Protein AF-A0A9X1ZVC3-F1 (afdb_monomer_lite)

Foldseek 3Di:
DKKKKKKDFDADPVRHTFWMKIWIWDDDPDQKIKIWIWTGTDPPPPPDTPPGDIDMDSDPVVVLVVSLVPHPDPVSVPIDMDMDDDD

Secondary structure (DSSP, 8-state):
-EEEEEEEEEE-TTS-EEEEEEEEEEEETTTEEEEEEEEEE-TTS--------EEEES-HHHHHHHHHHH--SS-TT--EEEEEE--

Radius of gyration: 13.53 Å; chains: 1; bounding box: 32×22×37 Å

Sequence (87 aa):
MNIWIGKIKGHNADGEYIGTYRAVISKEGHFLFKMTLHFDGTNNSSNKPYKKVEFISSNVDVLKRKFRMSLPTKEKEKILWIKKSLN

Organism: NCBI:txid2917993

pLDDT: mean 79.61, std 12.92, range [42.0, 92.62]

Structure (mmCIF, N/CA/C/O backbone):
data_AF-A0A9X1ZVC3-F1
#
_entry.id   AF-A0A9X1ZVC3-F1
#
loop_
_atom_site.group_PDB
_atom_site.id
_atom_site.type_symbol
_atom_site.label_atom_id
_atom_site.label_alt_id
_atom_site.label_comp_id
_atom_site.label_asym_id
_atom_site.label_entity_id
_atom_site.label_seq_id
_atom_site.pdbx_PDB_ins_code
_atom_site.Cartn_x
_atom_site.Cartn_y
_atom_site.Cartn_z
_atom_site.occupancy
_atom_site.B_iso_or_equiv
_atom_site.auth_seq_id
_atom_site.auth_comp_id
_atom_site.auth_asym_id
_atom_site.auth_atom_id
_atom_site.pdbx_PDB_model_num
ATOM 1 N N . MET A 1 1 ? -10.546 -7.331 13.896 1.00 73.62 1 MET A N 1
ATOM 2 C CA . MET A 1 1 ? -9.969 -6.062 13.377 1.00 73.62 1 MET A CA 1
ATOM 3 C C . MET A 1 1 ? -10.014 -6.019 11.845 1.00 73.62 1 MET A C 1
ATOM 5 O O . MET A 1 1 ? -9.568 -6.962 11.206 1.00 73.62 1 MET A O 1
ATOM 9 N N . ASN A 1 2 ? -10.539 -4.944 11.239 1.00 81.75 2 ASN A N 1
ATOM 10 C CA . ASN A 1 2 ? -10.549 -4.787 9.774 1.00 81.75 2 ASN A CA 1
ATOM 11 C C . ASN A 1 2 ? -9.214 -4.212 9.274 1.00 81.75 2 ASN A C 1
ATOM 13 O O . ASN A 1 2 ? -8.778 -3.167 9.762 1.00 81.75 2 ASN A O 1
ATOM 17 N N . ILE A 1 3 ? -8.602 -4.868 8.286 1.00 89.19 3 ILE A N 1
ATOM 18 C CA . ILE A 1 3 ? -7.386 -4.414 7.599 1.00 89.19 3 ILE A CA 1
ATOM 19 C C . ILE A 1 3 ? -7.645 -4.362 6.093 1.00 89.19 3 ILE A C 1
ATOM 21 O O . ILE A 1 3 ? -8.228 -5.285 5.528 1.00 89.19 3 ILE A O 1
ATOM 25 N N . TRP A 1 4 ? -7.168 -3.314 5.425 1.00 92.12 4 TRP A N 1
ATOM 26 C CA . TRP A 1 4 ? -7.147 -3.231 3.965 1.00 92.12 4 TRP A CA 1
ATOM 27 C C . TRP A 1 4 ? -5.715 -3.335 3.464 1.00 92.12 4 TRP A C 1
ATOM 29 O O . TRP A 1 4 ? -4.831 -2.627 3.940 1.00 92.12 4 TRP A O 1
ATOM 39 N N . ILE A 1 5 ? -5.484 -4.214 2.495 1.00 91.31 5 ILE A N 1
ATOM 40 C CA . ILE A 1 5 ? -4.167 -4.434 1.902 1.00 91.31 5 ILE A CA 1
ATOM 41 C C . ILE A 1 5 ? -4.245 -4.071 0.425 1.00 91.31 5 ILE A C 1
ATOM 43 O O . ILE A 1 5 ? -4.980 -4.716 -0.318 1.00 91.31 5 ILE A O 1
ATOM 47 N N . GLY A 1 6 ? -3.492 -3.055 0.018 1.00 90.19 6 GLY A N 1
ATOM 48 C CA . GLY A 1 6 ? -3.295 -2.669 -1.377 1.00 90.19 6 GLY A CA 1
ATOM 49 C C . GLY A 1 6 ? -1.962 -3.211 -1.879 1.00 90.19 6 GLY A 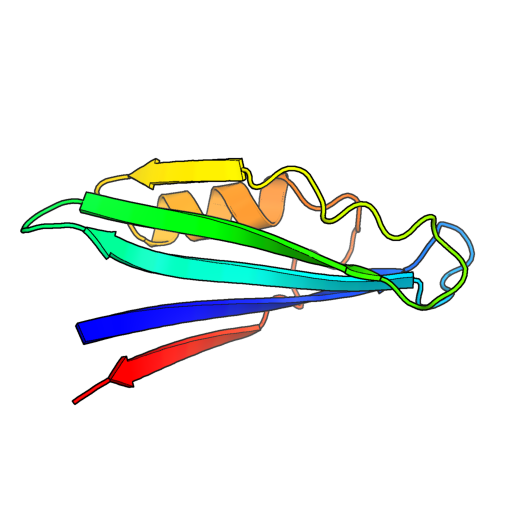C 1
ATOM 50 O O . GLY A 1 6 ? -0.959 -3.086 -1.175 1.00 90.19 6 GLY A O 1
ATOM 51 N N . LYS A 1 7 ? -1.928 -3.817 -3.067 1.00 89.19 7 LYS A N 1
ATOM 52 C CA . LYS A 1 7 ? -0.681 -4.271 -3.706 1.00 89.19 7 LYS A CA 1
ATOM 53 C C . LYS A 1 7 ? -0.625 -3.853 -5.168 1.00 89.19 7 LYS A C 1
ATOM 55 O O . LYS A 1 7 ? -1.651 -3.854 -5.845 1.00 89.19 7 LYS A O 1
ATOM 60 N N . ILE A 1 8 ? 0.577 -3.542 -5.643 1.00 87.94 8 ILE A N 1
ATOM 61 C CA . ILE A 1 8 ? 0.853 -3.267 -7.054 1.00 87.94 8 ILE A CA 1
ATOM 62 C C . ILE A 1 8 ? 2.309 -3.600 -7.389 1.00 87.94 8 ILE A C 1
ATOM 64 O O . ILE A 1 8 ? 3.215 -3.321 -6.602 1.00 87.94 8 ILE A O 1
ATOM 68 N N . LYS A 1 9 ? 2.527 -4.197 -8.562 1.00 86.19 9 LYS A N 1
ATOM 69 C CA . LYS A 1 9 ? 3.867 -4.446 -9.096 1.00 86.19 9 LYS A CA 1
ATOM 70 C C . LYS A 1 9 ? 4.489 -3.125 -9.554 1.00 86.19 9 LYS A C 1
ATOM 72 O O . LYS A 1 9 ? 3.849 -2.340 -10.246 1.00 86.19 9 LYS A O 1
ATOM 77 N N . GLY A 1 10 ? 5.711 -2.868 -9.121 1.00 82.31 10 GLY A N 1
ATOM 78 C CA . GLY A 1 10 ? 6.551 -1.787 -9.605 1.00 82.31 10 GLY A CA 1
ATOM 79 C C . GLY A 1 10 ? 7.356 -2.253 -10.807 1.00 82.31 10 GLY A C 1
ATOM 80 O O . GLY A 1 10 ? 7.912 -3.352 -10.790 1.00 82.31 10 GLY A O 1
ATOM 81 N N . HIS A 1 11 ? 7.444 -1.388 -11.810 1.00 81.81 11 HIS A N 1
ATOM 82 C CA . HIS A 1 11 ? 8.285 -1.577 -12.984 1.00 81.81 11 HIS A CA 1
ATOM 83 C C . HIS A 1 11 ? 9.197 -0.352 -13.149 1.00 81.81 11 HIS A C 1
ATOM 85 O O . HIS A 1 11 ? 8.798 0.754 -12.761 1.00 81.81 11 HIS A O 1
ATOM 91 N N . ASN A 1 12 ? 10.414 -0.537 -13.665 1.00 80.56 12 ASN A N 1
ATOM 92 C CA . ASN A 1 12 ? 11.287 0.577 -14.054 1.00 80.56 12 ASN A CA 1
ATOM 93 C C . ASN A 1 12 ? 10.795 1.228 -15.365 1.00 80.56 12 ASN A C 1
ATOM 95 O O . ASN A 1 12 ? 9.739 0.875 -15.895 1.00 80.56 12 ASN A O 1
ATOM 99 N N . ALA A 1 13 ? 11.539 2.217 -15.868 1.00 79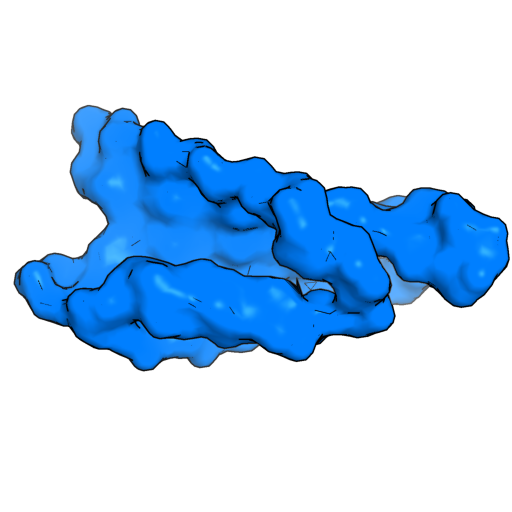.25 13 ALA A N 1
ATOM 100 C CA . ALA A 1 13 ? 11.203 2.907 -17.114 1.00 79.25 13 ALA A CA 1
ATOM 101 C C . ALA A 1 13 ? 11.193 1.967 -18.334 1.00 79.25 13 ALA A C 1
ATOM 103 O O . ALA A 1 13 ? 10.391 2.172 -19.243 1.00 79.25 13 ALA A O 1
ATOM 104 N N . ASP A 1 14 ? 12.016 0.917 -18.301 1.00 82.50 14 ASP A N 1
ATOM 105 C CA . ASP A 1 14 ? 12.145 -0.095 -19.354 1.00 82.50 14 ASP A CA 1
ATOM 106 C C . ASP A 1 14 ? 11.074 -1.201 -19.256 1.00 82.50 14 ASP A C 1
ATOM 108 O O . ASP A 1 14 ? 11.000 -2.090 -20.101 1.00 82.50 14 ASP A O 1
ATOM 112 N N . GLY A 1 15 ? 10.199 -1.139 -18.244 1.00 79.19 15 GLY A N 1
ATOM 113 C CA . GLY A 1 15 ? 9.115 -2.100 -18.026 1.00 79.19 15 GLY A CA 1
ATOM 114 C C . GLY A 1 15 ? 9.526 -3.362 -17.262 1.00 79.19 15 GLY A C 1
ATOM 115 O O . GLY A 1 15 ? 8.695 -4.247 -17.056 1.00 79.19 15 GLY A O 1
ATOM 116 N N . GLU A 1 16 ? 10.767 -3.449 -16.791 1.00 84.06 16 GLU A N 1
ATOM 117 C CA . GLU A 1 16 ? 11.246 -4.568 -15.985 1.00 84.06 16 GLU A CA 1
ATOM 118 C C . GLU A 1 16 ? 10.693 -4.492 -14.564 1.00 84.06 16 GLU A C 1
ATOM 120 O O . GLU A 1 16 ? 10.608 -3.425 -13.952 1.00 84.06 16 GLU A O 1
ATOM 125 N N . TYR A 1 17 ? 10.326 -5.647 -14.015 1.00 83.88 17 TYR A N 1
ATOM 126 C CA . TYR A 1 17 ? 9.814 -5.747 -12.655 1.00 83.88 17 TYR A CA 1
ATOM 127 C C . TYR A 1 17 ? 10.909 -5.431 -11.628 1.00 83.88 17 TYR A C 1
ATOM 129 O O . TYR A 1 17 ? 11.939 -6.098 -11.592 1.00 83.88 17 TYR A O 1
ATOM 137 N N . ILE A 1 18 ? 10.651 -4.450 -10.760 1.00 83.12 18 ILE A N 1
ATOM 138 C CA . ILE A 1 18 ? 11.603 -4.003 -9.725 1.00 83.12 18 ILE A CA 1
ATOM 139 C C . ILE A 1 18 ? 11.184 -4.370 -8.300 1.00 83.12 18 ILE A C 1
ATOM 141 O O . ILE A 1 18 ? 11.956 -4.191 -7.360 1.00 83.12 18 ILE A O 1
ATOM 145 N N . GLY A 1 19 ? 9.951 -4.839 -8.110 1.00 85.06 19 GLY A N 1
ATOM 146 C CA . GLY A 1 19 ? 9.423 -5.143 -6.785 1.00 85.06 19 GLY A CA 1
ATOM 147 C C . GLY A 1 19 ? 7.930 -4.895 -6.659 1.00 85.06 19 GLY A C 1
ATOM 148 O O . GLY A 1 19 ? 7.250 -4.544 -7.617 1.00 85.06 19 GLY A O 1
ATOM 149 N N . THR A 1 20 ? 7.392 -5.062 -5.458 1.00 86.19 20 THR A N 1
ATOM 150 C CA . THR A 1 20 ? 5.971 -4.852 -5.172 1.00 86.19 20 THR A CA 1
ATOM 151 C C . THR A 1 20 ? 5.788 -3.754 -4.133 1.00 86.19 20 THR A C 1
ATOM 153 O O . THR A 1 20 ? 6.281 -3.844 -3.009 1.00 86.19 20 THR A O 1
ATOM 156 N N . TYR A 1 21 ? 5.004 -2.733 -4.479 1.00 85.69 21 TYR A N 1
ATOM 157 C CA . TYR A 1 21 ? 4.511 -1.760 -3.511 1.00 85.69 21 TYR A CA 1
ATOM 158 C C . TYR A 1 21 ? 3.313 -2.340 -2.764 1.00 85.69 21 TYR A C 1
ATOM 160 O O . TYR A 1 21 ? 2.375 -2.876 -3.364 1.00 85.69 21 TYR A O 1
ATOM 168 N N . ARG A 1 22 ? 3.318 -2.191 -1.442 1.00 87.88 22 ARG A N 1
ATOM 169 C CA . ARG A 1 22 ? 2.270 -2.672 -0.549 1.00 87.88 22 ARG A CA 1
ATOM 170 C C . ARG A 1 22 ? 1.833 -1.565 0.404 1.00 87.88 22 ARG A C 1
ATOM 172 O O . ARG A 1 22 ? 2.653 -0.982 1.103 1.00 87.88 22 ARG A O 1
ATOM 179 N N . ALA A 1 23 ? 0.529 -1.336 0.486 1.00 90.00 23 ALA A N 1
ATOM 180 C CA . ALA A 1 23 ? -0.101 -0.493 1.493 1.00 90.00 23 ALA A CA 1
ATOM 181 C C . ALA A 1 23 ? -0.904 -1.357 2.465 1.00 90.00 23 ALA A C 1
ATOM 183 O O . ALA A 1 23 ? -1.653 -2.239 2.041 1.00 90.00 23 ALA A O 1
ATOM 184 N N . VAL A 1 24 ? -0.771 -1.101 3.762 1.00 91.25 24 VAL A N 1
ATOM 185 C CA . VAL A 1 24 ? -1.569 -1.745 4.810 1.00 91.25 24 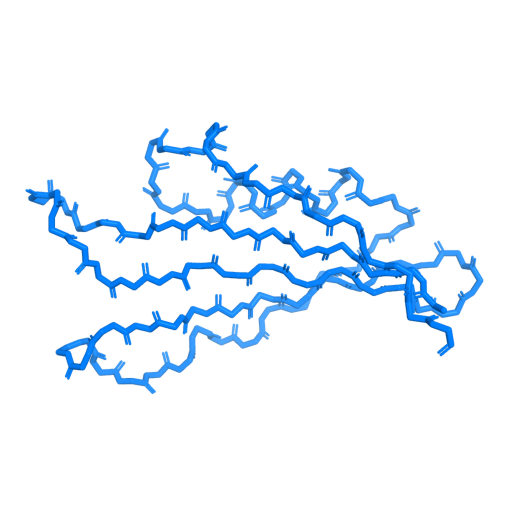VAL A CA 1
ATOM 186 C C . VAL A 1 24 ? -2.297 -0.664 5.587 1.00 91.25 24 VAL A C 1
ATOM 188 O O . VAL A 1 24 ? -1.651 0.169 6.211 1.00 91.25 24 VAL A O 1
ATOM 191 N N . ILE A 1 25 ? -3.626 -0.673 5.542 1.00 92.62 25 ILE A N 1
ATOM 192 C CA . ILE A 1 25 ? -4.485 0.223 6.315 1.00 92.62 25 ILE A CA 1
ATOM 193 C C . ILE A 1 25 ? -5.080 -0.576 7.468 1.00 92.62 25 ILE A C 1
ATOM 195 O O . ILE A 1 25 ? -5.814 -1.536 7.236 1.00 92.62 25 ILE A O 1
ATOM 199 N N . SER A 1 26 ? -4.794 -0.170 8.697 1.00 91.56 26 SER A N 1
ATOM 200 C CA . SER A 1 26 ? -5.377 -0.728 9.916 1.00 91.56 26 SER A CA 1
ATOM 201 C C . SER A 1 26 ? -6.209 0.327 10.631 1.00 91.56 26 SER A C 1
ATOM 203 O O . SER A 1 26 ? -5.877 1.512 10.604 1.00 91.56 26 SER A O 1
ATOM 205 N N . LYS A 1 27 ? -7.289 -0.096 11.290 1.00 89.06 27 LYS A N 1
ATOM 206 C CA . LYS A 1 27 ? -8.028 0.785 12.198 1.00 89.06 27 LYS A CA 1
ATOM 207 C C . LYS A 1 27 ? -7.165 1.081 13.431 1.00 89.06 27 LYS A C 1
ATOM 209 O O . LYS A 1 27 ? -6.630 0.152 14.028 1.00 89.06 27 LYS A O 1
ATOM 214 N N . GLU A 1 28 ? -7.041 2.351 13.793 1.00 84.06 28 GLU A N 1
ATOM 215 C CA . GLU A 1 28 ? -6.329 2.831 14.978 1.00 84.06 28 GLU A CA 1
ATOM 216 C C . GLU A 1 28 ? -7.344 3.570 15.868 1.00 84.06 28 GLU A C 1
ATOM 218 O O . GLU A 1 28 ? -7.840 4.646 15.535 1.00 84.06 28 GLU A O 1
ATOM 223 N N . GLY A 1 29 ? -7.750 2.934 16.970 1.00 80.12 29 GLY A N 1
ATOM 224 C CA . GLY A 1 29 ? -8.808 3.446 17.846 1.00 80.12 29 GLY A CA 1
ATOM 225 C C . GLY A 1 29 ? -10.209 3.431 17.215 1.00 80.12 29 GLY A C 1
ATOM 226 O O . GLY A 1 29 ? -10.547 2.574 16.394 1.00 80.12 29 GLY A O 1
ATOM 227 N N . HIS A 1 30 ? -11.065 4.369 17.634 1.00 77.38 30 HIS A N 1
ATOM 228 C CA . HIS A 1 30 ? -12.480 4.381 17.241 1.00 77.38 30 HIS A CA 1
ATOM 229 C C . HIS A 1 30 ? -12.736 4.984 15.854 1.00 77.38 30 HIS A C 1
ATOM 231 O O . HIS A 1 30 ? -13.575 4.449 15.123 1.00 77.38 30 HIS A O 1
ATOM 237 N N . PHE A 1 31 ? -11.997 6.034 15.478 1.00 78.94 31 PHE A N 1
ATOM 238 C CA . PHE A 1 31 ? -12.314 6.877 14.316 1.00 78.94 31 PHE A CA 1
ATOM 239 C C . PHE A 1 31 ? -11.177 7.055 13.311 1.00 78.94 31 PHE A C 1
ATOM 241 O O . PHE A 1 31 ? -11.390 7.692 12.283 1.00 78.94 31 PHE A O 1
ATOM 248 N N . LEU A 1 32 ? -9.984 6.526 13.582 1.00 88.50 32 LEU A N 1
ATOM 249 C CA . LEU A 1 32 ? -8.825 6.738 12.725 1.00 88.50 32 LEU A CA 1
ATOM 250 C C . LEU A 1 32 ? -8.395 5.446 12.042 1.00 88.50 32 LEU A C 1
ATOM 252 O O . LEU A 1 32 ? -8.594 4.329 12.524 1.00 88.50 32 LEU A O 1
ATOM 256 N N . PHE A 1 33 ? -7.801 5.629 10.876 1.00 90.81 33 PHE A N 1
ATOM 257 C CA . PHE A 1 33 ? -7.137 4.599 10.112 1.00 90.81 33 PHE A CA 1
ATOM 258 C C . PHE A 1 33 ? -5.700 5.034 9.884 1.00 90.81 33 PHE A C 1
ATOM 260 O O . PHE A 1 33 ? -5.431 6.179 9.512 1.00 90.81 33 PHE A O 1
ATOM 267 N N . LYS A 1 34 ? -4.791 4.088 10.069 1.00 91.12 34 LYS A N 1
ATOM 268 C CA . LYS A 1 34 ? -3.367 4.247 9.829 1.00 91.12 34 LYS A CA 1
ATOM 269 C C . LYS A 1 34 ? -2.977 3.426 8.621 1.00 91.12 34 LYS A C 1
ATOM 271 O O . LYS A 1 34 ? -3.208 2.220 8.590 1.00 91.12 34 LYS A O 1
ATOM 276 N N . MET A 1 35 ? -2.385 4.071 7.627 1.00 91.81 35 MET A N 1
ATOM 277 C CA . MET A 1 35 ? -1.792 3.417 6.472 1.00 91.81 35 MET A CA 1
ATOM 278 C C . MET A 1 35 ? -0.280 3.362 6.625 1.00 91.81 35 MET A C 1
ATOM 280 O O . MET A 1 35 ? 0.350 4.395 6.826 1.00 91.81 35 MET A O 1
ATOM 284 N N . THR A 1 36 ? 0.293 2.176 6.455 1.00 89.62 36 THR A N 1
ATOM 285 C CA . THR A 1 36 ? 1.739 1.963 6.365 1.00 89.62 36 THR A CA 1
ATOM 286 C C . THR A 1 36 ? 2.096 1.513 4.954 1.00 89.62 36 THR A C 1
ATOM 288 O O . THR A 1 36 ? 1.475 0.587 4.421 1.00 89.62 36 THR A O 1
ATOM 291 N N . LEU A 1 37 ? 3.078 2.176 4.344 1.00 86.56 37 LEU A N 1
ATOM 292 C CA . LEU A 1 37 ? 3.606 1.814 3.030 1.00 86.56 37 LEU A CA 1
ATOM 293 C C . LEU A 1 37 ? 4.890 0.994 3.147 1.00 86.56 37 LEU A C 1
ATOM 295 O O . LEU A 1 37 ? 5.759 1.293 3.964 1.00 86.56 37 LEU A O 1
ATOM 299 N N . HIS A 1 38 ? 5.005 -0.009 2.284 1.00 82.81 38 HIS A N 1
ATOM 300 C CA . HIS A 1 38 ? 6.157 -0.888 2.151 1.00 82.81 38 HIS A CA 1
ATOM 301 C C . HIS A 1 38 ? 6.490 -1.070 0.669 1.00 82.81 38 HIS A C 1
ATOM 303 O O . HIS A 1 38 ? 5.589 -1.131 -0.171 1.00 82.81 38 HIS A O 1
ATOM 309 N N . PHE A 1 39 ? 7.774 -1.197 0.354 1.00 81.75 39 PHE A N 1
ATOM 310 C CA . PHE A 1 39 ? 8.237 -1.628 -0.960 1.00 81.75 39 PHE A CA 1
ATOM 311 C C . PHE A 1 39 ? 9.131 -2.845 -0.777 1.00 81.75 39 PHE A C 1
ATOM 313 O O . PHE A 1 39 ? 10.089 -2.788 -0.007 1.00 81.75 39 PHE A O 1
ATOM 320 N N . ASP A 1 40 ? 8.762 -3.927 -1.449 1.00 80.00 40 ASP A N 1
ATOM 321 C CA . ASP A 1 40 ? 9.472 -5.199 -1.441 1.00 80.00 40 ASP A CA 1
ATOM 322 C C . ASP A 1 40 ? 10.198 -5.339 -2.783 1.00 80.00 40 ASP A C 1
ATOM 324 O O . ASP A 1 40 ? 9.581 -5.689 -3.794 1.00 80.00 40 ASP A O 1
ATOM 328 N N . GLY A 1 41 ? 11.459 -4.904 -2.816 1.00 76.06 41 GLY A N 1
ATOM 329 C CA . GLY A 1 41 ? 12.280 -4.835 -4.025 1.00 76.06 41 GLY A CA 1
ATOM 330 C C . GLY A 1 41 ? 12.886 -6.187 -4.396 1.00 76.06 41 GLY A C 1
ATOM 331 O O . GLY A 1 41 ? 13.187 -7.003 -3.530 1.00 76.06 41 GLY A O 1
ATOM 332 N N . THR A 1 42 ? 13.110 -6.430 -5.686 1.00 69.50 42 THR A N 1
ATOM 333 C CA . THR A 1 42 ? 13.928 -7.569 -6.132 1.00 69.50 42 THR A CA 1
ATOM 334 C C . THR A 1 42 ? 15.417 -7.235 -6.003 1.00 69.50 42 THR A C 1
ATOM 336 O O . THR A 1 42 ? 15.818 -6.117 -6.319 1.00 69.50 42 THR A O 1
ATOM 339 N N . ASN A 1 43 ? 16.213 -8.213 -5.550 1.00 57.47 43 ASN A N 1
ATOM 340 C CA . ASN A 1 43 ? 17.608 -8.199 -5.051 1.00 57.47 43 ASN A CA 1
ATOM 341 C C . ASN A 1 43 ? 18.703 -7.310 -5.709 1.00 57.47 43 ASN A C 1
ATOM 343 O O . ASN A 1 43 ? 19.834 -7.355 -5.238 1.00 57.47 43 ASN A O 1
ATOM 347 N N . ASN A 1 44 ? 18.425 -6.481 -6.719 1.00 51.09 44 ASN A N 1
ATOM 348 C CA . ASN A 1 44 ? 19.392 -5.552 -7.326 1.00 51.09 44 ASN A CA 1
ATOM 349 C C . ASN A 1 44 ? 19.176 -4.071 -6.981 1.00 51.09 44 ASN A C 1
ATOM 351 O O . ASN A 1 44 ? 20.083 -3.266 -7.179 1.00 51.09 44 ASN A O 1
ATOM 355 N N . SER A 1 45 ? 18.024 -3.678 -6.431 1.00 47.44 45 SER A N 1
ATOM 356 C CA . SER A 1 45 ? 17.887 -2.342 -5.849 1.00 47.44 45 SER A CA 1
ATOM 357 C C . SER A 1 45 ? 18.275 -2.437 -4.383 1.00 47.44 45 SER A C 1
ATOM 359 O O . SER A 1 45 ? 17.583 -3.115 -3.626 1.00 47.44 45 SER A O 1
ATOM 361 N N . SER A 1 46 ? 19.376 -1.788 -3.994 1.00 42.00 46 SER A N 1
ATOM 362 C CA . SER A 1 46 ? 19.784 -1.544 -2.604 1.00 42.00 46 SER A CA 1
ATOM 363 C C . SER A 1 46 ? 18.584 -1.606 -1.663 1.00 42.00 46 SER A C 1
ATOM 365 O O . SER A 1 46 ? 17.702 -0.748 -1.745 1.00 42.00 46 SER A O 1
ATOM 367 N N . ASN A 1 47 ? 18.545 -2.658 -0.847 1.00 43.12 47 ASN A N 1
ATOM 368 C CA . ASN A 1 47 ? 17.393 -3.154 -0.099 1.00 43.12 47 ASN A CA 1
ATOM 369 C C . ASN A 1 47 ? 17.027 -2.221 1.072 1.00 43.12 47 ASN A C 1
ATOM 371 O O . ASN A 1 47 ? 16.927 -2.627 2.227 1.00 43.12 47 ASN A O 1
ATOM 375 N N . LYS A 1 48 ? 16.908 -0.919 0.805 1.00 47.66 48 LYS A N 1
ATOM 376 C CA . LYS A 1 48 ? 16.352 0.034 1.747 1.00 47.66 48 LYS A CA 1
ATOM 377 C C . LYS A 1 48 ? 14.844 -0.134 1.631 1.00 47.66 48 LYS A C 1
ATOM 379 O O . LYS A 1 48 ? 14.300 0.214 0.579 1.00 47.66 48 LYS A O 1
ATOM 384 N N . PRO A 1 49 ? 14.150 -0.650 2.662 1.00 51.00 49 PRO A N 1
ATOM 385 C CA . PRO A 1 49 ? 12.702 -0.549 2.684 1.00 51.00 49 PRO A CA 1
ATOM 386 C C . PRO A 1 49 ? 12.374 0.918 2.428 1.00 51.00 49 PRO A C 1
ATOM 388 O O . PRO A 1 49 ? 12.973 1.795 3.063 1.00 51.00 49 PRO A O 1
ATOM 391 N N . TYR A 1 50 ? 11.486 1.201 1.468 1.00 53.16 50 TYR A N 1
ATOM 392 C CA . TYR A 1 50 ? 10.948 2.551 1.330 1.00 53.16 50 TYR A CA 1
ATOM 393 C C . TYR A 1 50 ? 10.593 3.020 2.739 1.00 53.16 50 TYR A C 1
ATOM 395 O O . TYR A 1 50 ? 9.877 2.313 3.455 1.00 53.16 50 TYR A O 1
ATOM 403 N N . LYS A 1 51 ? 11.204 4.141 3.149 1.00 55.53 51 LYS A N 1
ATOM 404 C CA . LYS A 1 51 ? 11.056 4.765 4.467 1.00 55.53 51 LYS A CA 1
ATOM 405 C C . LYS A 1 51 ? 9.612 4.574 4.904 1.00 55.53 51 LYS A C 1
ATOM 407 O O . LYS A 1 51 ? 8.732 4.989 4.160 1.00 55.53 51 LYS A O 1
ATOM 412 N N . LYS A 1 52 ? 9.372 3.894 6.030 1.00 63.66 52 LYS A N 1
ATOM 413 C CA . LYS A 1 52 ? 8.023 3.619 6.541 1.00 63.66 52 LYS A CA 1
ATOM 414 C C . LYS A 1 52 ? 7.253 4.941 6.578 1.00 63.66 52 LYS A C 1
ATOM 416 O O . LYS A 1 52 ? 7.480 5.757 7.466 1.00 63.66 52 LYS A O 1
ATOM 421 N N . VAL A 1 53 ? 6.414 5.188 5.574 1.00 71.38 53 VAL A N 1
ATOM 422 C CA . VAL A 1 53 ? 5.594 6.396 5.522 1.00 71.38 53 VAL A CA 1
ATOM 423 C C . VAL A 1 53 ? 4.255 6.020 6.111 1.00 71.38 53 VAL A C 1
ATOM 425 O O . VAL A 1 53 ? 3.556 5.143 5.594 1.00 71.38 53 VAL A O 1
ATOM 428 N N . GLU A 1 54 ? 3.940 6.664 7.224 1.00 82.00 54 GLU A N 1
ATOM 429 C CA . GLU A 1 54 ? 2.674 6.499 7.910 1.00 82.00 54 GLU A CA 1
ATOM 430 C C . GLU A 1 54 ? 1.744 7.645 7.510 1.00 82.00 54 GLU A C 1
ATOM 432 O O . GLU A 1 54 ? 2.121 8.815 7.541 1.00 82.00 54 GLU A O 1
ATOM 437 N N . PHE A 1 55 ? 0.522 7.305 7.116 1.00 86.00 55 PHE A N 1
ATOM 438 C CA . PHE A 1 55 ? -0.537 8.276 6.869 1.00 86.00 55 PHE A CA 1
ATOM 439 C C . PHE A 1 55 ? -1.708 7.976 7.787 1.00 86.00 55 PHE A C 1
ATOM 441 O O . PHE A 1 55 ? -2.098 6.818 7.923 1.00 86.00 55 PHE A O 1
ATOM 448 N N . ILE A 1 56 ? -2.300 9.016 8.366 1.00 88.56 56 ILE A N 1
ATOM 449 C CA . ILE A 1 56 ? -3.463 8.894 9.244 1.00 88.56 56 ILE A CA 1
ATOM 450 C C . ILE A 1 56 ? -4.638 9.628 8.602 1.00 88.56 56 ILE A C 1
ATOM 452 O O . ILE A 1 56 ? -4.484 10.721 8.055 1.00 88.56 56 ILE A O 1
ATOM 456 N N . SER A 1 57 ? -5.815 9.009 8.624 1.00 90.94 57 SER A N 1
ATOM 457 C CA . SER A 1 57 ? -7.062 9.638 8.193 1.00 90.94 57 SER A CA 1
ATOM 458 C C . SER A 1 57 ? -8.256 8.968 8.858 1.00 90.94 57 SER A C 1
ATOM 460 O O . SER A 1 57 ? -8.220 7.775 9.140 1.00 90.94 57 SER A O 1
ATOM 462 N N . SER A 1 58 ? -9.346 9.707 9.042 1.00 90.75 58 SER A N 1
ATOM 463 C CA . SER A 1 58 ? -10.641 9.142 9.432 1.00 90.75 58 SER A CA 1
ATOM 464 C C . SER A 1 58 ? -11.362 8.421 8.287 1.00 90.75 58 SER A C 1
ATOM 466 O O . SER A 1 58 ? -12.375 7.766 8.514 1.00 90.75 58 SER A O 1
ATOM 468 N N . ASN A 1 59 ? -10.844 8.503 7.055 1.00 90.88 59 ASN A N 1
ATOM 469 C CA . ASN A 1 59 ? -11.458 7.904 5.877 1.00 90.88 59 ASN A CA 1
ATOM 470 C C . ASN A 1 59 ? -10.469 6.994 5.128 1.00 90.88 59 ASN A C 1
ATOM 472 O O . ASN A 1 59 ? -9.420 7.427 4.644 1.00 90.88 59 ASN A O 1
ATOM 476 N N . VAL A 1 60 ? -10.841 5.719 4.988 1.00 90.12 60 VAL A N 1
ATOM 477 C CA . VAL A 1 60 ? -10.054 4.707 4.271 1.00 90.12 60 VAL A CA 1
ATOM 478 C C . VAL A 1 60 ? -9.815 5.104 2.812 1.00 90.12 60 VAL A C 1
ATOM 480 O O . VAL A 1 60 ? -8.717 4.900 2.301 1.00 90.12 60 VAL A O 1
ATOM 483 N N . ASP A 1 61 ? -10.791 5.699 2.129 1.00 91.62 61 ASP A N 1
ATOM 484 C CA . ASP A 1 61 ? -10.666 6.037 0.708 1.00 91.62 61 ASP A CA 1
ATOM 485 C C . ASP A 1 61 ? -9.701 7.204 0.468 1.00 91.62 61 ASP A C 1
ATOM 487 O O . ASP A 1 61 ? -8.985 7.219 -0.538 1.00 91.62 61 ASP A O 1
ATOM 491 N N . VAL A 1 62 ? -9.568 8.118 1.436 1.00 92.19 62 VAL A N 1
ATOM 492 C CA . VAL A 1 62 ? -8.516 9.149 1.421 1.00 92.19 62 VAL A CA 1
ATOM 493 C C . VAL A 1 62 ? -7.132 8.500 1.475 1.00 92.19 62 VAL A C 1
ATOM 495 O O . VAL A 1 62 ? -6.235 8.889 0.721 1.00 92.19 62 VAL A O 1
ATOM 498 N N . LEU A 1 63 ? -6.954 7.473 2.312 1.00 91.75 63 LEU A N 1
ATOM 499 C CA . LEU A 1 63 ? -5.697 6.724 2.398 1.00 91.75 63 LEU A CA 1
ATOM 500 C C . LEU A 1 63 ? -5.418 5.942 1.110 1.00 91.75 63 LEU A C 1
ATOM 502 O O . LEU A 1 63 ? -4.316 6.038 0.569 1.00 91.75 63 LEU A O 1
ATOM 506 N N . LYS A 1 64 ? -6.423 5.253 0.552 1.00 91.00 64 LYS A N 1
ATOM 507 C CA . LYS A 1 64 ? -6.282 4.555 -0.737 1.00 91.00 64 LYS A CA 1
ATOM 508 C C . LYS A 1 64 ? -5.871 5.510 -1.862 1.00 91.00 64 LYS A C 1
ATOM 510 O O . LYS A 1 64 ? -4.987 5.181 -2.656 1.00 91.00 64 LYS A O 1
ATOM 515 N N . ARG A 1 65 ? -6.464 6.711 -1.916 1.00 89.06 65 ARG A N 1
ATOM 516 C CA . ARG A 1 65 ? -6.104 7.752 -2.893 1.00 89.06 65 ARG A CA 1
ATOM 517 C C . ARG A 1 65 ? -4.673 8.245 -2.689 1.00 89.06 65 ARG A C 1
ATOM 519 O O . ARG A 1 65 ? -3.944 8.371 -3.670 1.00 89.06 65 ARG A O 1
ATOM 526 N N . LYS A 1 66 ? -4.242 8.482 -1.444 1.00 88.06 66 LYS A N 1
ATOM 527 C CA . LYS A 1 66 ? -2.849 8.858 -1.140 1.00 88.06 66 LYS A CA 1
ATOM 528 C C . LYS A 1 66 ? -1.859 7.793 -1.606 1.00 88.06 66 LYS A C 1
ATOM 530 O O . LYS A 1 66 ? -0.869 8.148 -2.239 1.00 88.06 66 LYS A O 1
ATOM 535 N N . PHE A 1 67 ? -2.156 6.510 -1.385 1.00 86.69 67 PHE A N 1
ATOM 536 C CA . PHE A 1 67 ? -1.325 5.426 -1.911 1.00 86.69 67 PHE A CA 1
ATOM 537 C C . PHE A 1 67 ? -1.224 5.492 -3.438 1.00 86.69 67 PHE A C 1
ATOM 539 O O . PHE A 1 67 ? -0.121 5.546 -3.974 1.00 86.69 67 PHE A O 1
ATOM 546 N N . ARG A 1 68 ? -2.361 5.608 -4.138 1.00 85.31 68 ARG A N 1
ATOM 547 C CA . ARG A 1 68 ? -2.395 5.748 -5.603 1.00 85.31 68 ARG A CA 1
ATOM 548 C C . ARG A 1 68 ? -1.546 6.924 -6.106 1.00 85.31 68 ARG A C 1
ATOM 550 O O . ARG A 1 68 ? -0.862 6.801 -7.118 1.00 85.31 68 ARG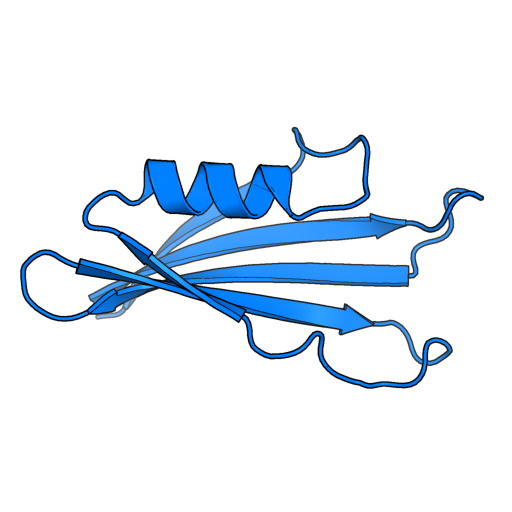 A O 1
ATOM 557 N N . MET A 1 69 ? -1.576 8.057 -5.406 1.00 84.00 69 MET A N 1
ATOM 558 C CA . MET A 1 69 ? -0.801 9.250 -5.766 1.00 84.00 69 MET A CA 1
ATOM 559 C C . MET A 1 69 ? 0.701 9.092 -5.512 1.00 84.00 69 MET A C 1
ATOM 561 O O . MET A 1 69 ? 1.486 9.644 -6.275 1.00 84.00 69 MET A O 1
ATOM 565 N N . SER A 1 70 ? 1.091 8.330 -4.485 1.00 79.31 70 SER A N 1
ATOM 566 C CA . SER A 1 70 ? 2.496 8.119 -4.102 1.00 79.31 70 SER A CA 1
ATOM 567 C C . SER A 1 70 ? 3.289 7.201 -5.039 1.00 79.31 70 SER A C 1
ATOM 569 O O . SER A 1 70 ? 4.512 7.152 -4.956 1.00 79.31 70 SER A O 1
ATOM 571 N N . LEU A 1 71 ? 2.610 6.465 -5.921 1.00 76.94 71 LEU A N 1
ATOM 572 C CA . LEU A 1 71 ? 3.251 5.503 -6.810 1.00 76.94 71 LEU A CA 1
ATOM 573 C C . LEU A 1 71 ? 3.822 6.197 -8.058 1.00 76.94 71 LEU A C 1
ATOM 575 O O . LEU A 1 71 ? 3.099 6.970 -8.699 1.00 76.94 71 LEU A O 1
ATOM 579 N N . PRO A 1 72 ? 5.070 5.881 -8.455 1.00 70.00 72 PRO A N 1
ATOM 580 C CA . PRO A 1 72 ? 5.716 6.471 -9.629 1.00 70.00 72 PRO A CA 1
ATOM 581 C C . PRO A 1 72 ? 5.214 5.887 -10.961 1.00 70.00 72 PRO A C 1
ATOM 583 O O . PRO A 1 72 ? 5.650 6.312 -12.025 1.00 70.00 72 PRO A O 1
ATOM 586 N N . THR A 1 73 ? 4.305 4.910 -10.930 1.00 65.44 73 THR A N 1
ATOM 587 C CA . THR A 1 73 ? 3.883 4.163 -12.121 1.00 65.44 73 THR A CA 1
ATOM 588 C C . THR A 1 73 ? 2.632 4.776 -12.759 1.00 65.44 73 THR A C 1
ATOM 590 O O . THR A 1 73 ? 1.811 5.403 -12.086 1.00 65.44 73 THR A O 1
ATOM 593 N N . LYS A 1 74 ? 2.448 4.572 -14.070 1.00 64.44 74 LYS A N 1
ATOM 594 C CA . LYS A 1 74 ? 1.175 4.858 -14.763 1.00 64.44 74 LYS A CA 1
ATOM 595 C C . LYS A 1 74 ? 0.097 3.807 -14.458 1.00 64.44 74 LYS A C 1
ATOM 597 O O . LYS A 1 74 ? -1.082 4.050 -14.682 1.00 64.44 74 LYS A O 1
ATOM 602 N N . GLU A 1 75 ? 0.469 2.675 -13.863 1.00 65.38 75 GLU A N 1
ATOM 603 C CA . GLU A 1 75 ? -0.401 1.520 -13.594 1.00 65.38 75 GL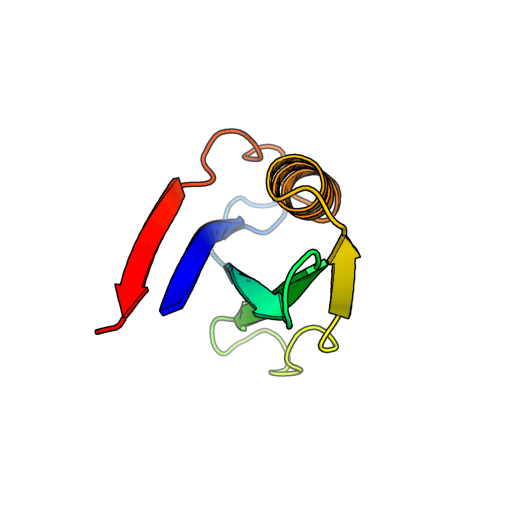U A CA 1
ATOM 604 C C . GLU A 1 75 ? -1.269 1.669 -12.334 1.00 65.38 75 GLU A C 1
ATOM 606 O O . GLU A 1 75 ? -1.737 0.689 -11.756 1.00 65.38 75 GLU A O 1
ATOM 611 N N . LYS A 1 76 ? -1.526 2.910 -11.913 1.00 66.88 76 LYS A N 1
ATOM 612 C CA . LYS A 1 76 ? -2.284 3.287 -10.709 1.00 66.88 76 LYS A CA 1
ATOM 613 C C . LYS A 1 76 ? -3.676 2.646 -10.603 1.00 66.88 76 LYS A C 1
ATOM 615 O O . LYS A 1 76 ? -4.250 2.618 -9.518 1.00 66.88 76 LYS A O 1
ATOM 620 N N . GLU A 1 77 ? -4.219 2.162 -11.713 1.00 66.19 77 GLU A N 1
ATOM 621 C CA . GLU A 1 77 ? -5.530 1.508 -11.815 1.00 66.19 77 GLU A CA 1
ATOM 622 C C . GLU A 1 77 ? -5.499 0.016 -11.479 1.00 66.19 77 GLU A C 1
ATOM 624 O O . GLU A 1 77 ? -6.534 -0.555 -11.156 1.00 66.19 77 GLU A O 1
ATOM 629 N N . LYS A 1 78 ? -4.316 -0.608 -11.457 1.00 74.69 78 LYS A N 1
ATOM 630 C CA . LYS A 1 78 ? -4.147 -2.040 -11.169 1.00 74.69 78 LYS A CA 1
ATOM 631 C C . LYS A 1 78 ? -3.996 -2.352 -9.674 1.00 74.69 78 LYS A C 1
ATOM 633 O O . LYS A 1 78 ? -3.632 -3.469 -9.313 1.00 74.69 78 LYS A O 1
ATOM 638 N N . ILE A 1 79 ? -4.231 -1.378 -8.789 1.00 82.81 79 ILE A N 1
ATOM 639 C CA . ILE A 1 79 ? -4.109 -1.589 -7.341 1.00 82.81 79 ILE A CA 1
ATOM 640 C C . ILE A 1 79 ? -5.261 -2.474 -6.865 1.00 82.81 79 ILE A C 1
ATOM 642 O O . ILE A 1 79 ? -6.411 -2.041 -6.805 1.00 82.81 79 ILE A O 1
ATOM 646 N N . LEU A 1 80 ? -4.933 -3.695 -6.448 1.00 84.50 80 LEU A N 1
ATOM 647 C CA . LEU A 1 80 ? -5.898 -4.612 -5.853 1.00 84.50 80 LEU A CA 1
ATOM 648 C C . LEU A 1 80 ? -5.972 -4.375 -4.346 1.00 84.50 80 LEU A C 1
ATOM 650 O O . LEU A 1 80 ? -4.982 -4.559 -3.633 1.00 84.50 80 LEU A O 1
ATOM 654 N N . TRP A 1 81 ? -7.152 -3.974 -3.870 1.00 88.62 81 TRP A N 1
ATOM 655 C CA . TRP A 1 81 ? -7.449 -3.806 -2.449 1.00 88.62 81 TRP A CA 1
ATOM 656 C C . TRP A 1 81 ? -8.198 -5.017 -1.911 1.00 88.62 81 TRP A C 1
ATOM 658 O O . TRP A 1 81 ? -9.311 -5.309 -2.336 1.00 88.62 81 TRP A O 1
ATOM 668 N N . ILE A 1 82 ? -7.614 -5.679 -0.918 1.00 89.81 82 ILE A N 1
ATOM 669 C CA . ILE A 1 82 ? -8.234 -6.809 -0.228 1.00 89.81 82 ILE A CA 1
ATOM 670 C C . ILE A 1 82 ? -8.562 -6.373 1.196 1.00 89.81 82 ILE A C 1
ATOM 672 O O . ILE A 1 82 ? -7.669 -5.971 1.945 1.00 89.81 82 ILE A O 1
ATOM 676 N N . LYS A 1 83 ? -9.839 -6.465 1.581 1.00 89.38 83 LYS A N 1
ATOM 677 C CA . LYS A 1 83 ? -10.269 -6.304 2.973 1.00 89.38 83 LYS A CA 1
ATOM 678 C C . LYS A 1 83 ? -10.151 -7.655 3.673 1.00 89.38 83 LYS A C 1
ATOM 680 O O . LYS A 1 83 ? -10.767 -8.625 3.245 1.00 89.38 83 LYS A O 1
ATOM 685 N N . LYS A 1 84 ? -9.371 -7.717 4.748 1.00 86.75 84 LYS A N 1
ATOM 686 C CA . LYS A 1 84 ? -9.300 -8.869 5.647 1.00 86.75 84 LYS A CA 1
ATOM 687 C C . LYS A 1 84 ? -9.923 -8.495 6.985 1.00 86.75 84 LYS A C 1
ATOM 689 O O . LYS A 1 84 ? -9.572 -7.465 7.562 1.00 86.75 84 LYS A O 1
ATOM 694 N N . SER A 1 85 ? -10.828 -9.335 7.473 1.00 79.50 85 SER A N 1
ATOM 695 C CA . SER A 1 85 ? -11.206 -9.329 8.883 1.00 79.50 85 SER A CA 1
ATOM 696 C C . SER A 1 85 ? -10.262 -10.286 9.596 1.00 79.50 85 SER A C 1
ATOM 698 O O . SER A 1 85 ? 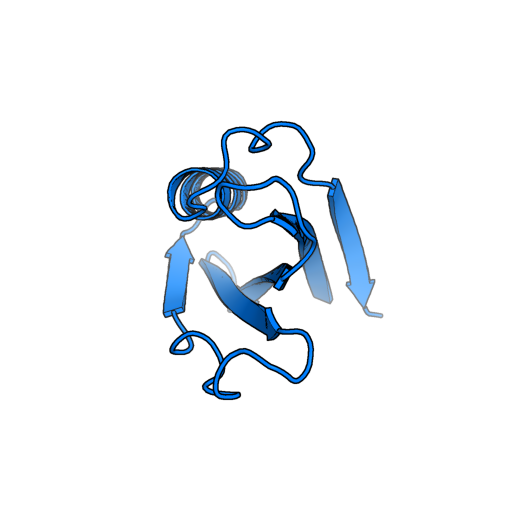-10.238 -11.470 9.274 1.00 79.50 85 SER A O 1
ATOM 700 N N . LEU A 1 86 ? -9.431 -9.774 10.497 1.00 70.88 86 LEU A N 1
ATOM 701 C CA . LEU A 1 86 ? -8.762 -10.621 11.479 1.00 70.88 86 LEU A CA 1
ATOM 702 C C . LEU A 1 86 ? -9.764 -10.853 12.608 1.00 70.88 86 LEU A C 1
ATOM 704 O O . LEU A 1 86 ? -10.252 -9.862 13.161 1.00 70.88 86 LEU A O 1
ATOM 708 N N . ASN A 1 87 ? -10.110 -12.112 12.877 1.00 55.88 87 ASN A N 1
ATOM 709 C CA . ASN A 1 87 ? -10.835 -12.476 14.096 1.00 55.88 87 ASN A CA 1
ATOM 710 C C . ASN A 1 87 ? -9.990 -12.135 15.321 1.00 55.88 87 ASN A C 1
ATOM 712 O O . ASN A 1 87 ? -8.757 -12.340 15.243 1.00 55.88 87 ASN A O 1
#